Protein AF-A0A3R7PSU8-F1 (afdb_monomer_lite)

Structure (mmCIF, N/CA/C/O backbone):
data_AF-A0A3R7PSU8-F1
#
_entry.id   AF-A0A3R7PSU8-F1
#
loop_
_atom_site.group_PDB
_atom_site.id
_atom_site.type_symbol
_atom_site.label_atom_id
_atom_site.label_alt_id
_atom_site.label_comp_id
_atom_site.label_asym_id
_atom_site.label_entity_id
_atom_site.label_seq_id
_atom_site.pdbx_PDB_ins_code
_atom_site.Cartn_x
_atom_site.Cartn_y
_atom_site.Cartn_z
_atom_site.occupancy
_atom_site.B_iso_or_equiv
_atom_site.auth_seq_id
_atom_site.auth_comp_id
_atom_site.auth_asym_id
_atom_site.auth_atom_id
_atom_site.pdbx_PDB_model_num
ATOM 1 N N . MET A 1 1 ? 70.844 49.301 1.926 1.00 37.09 1 MET A N 1
ATOM 2 C CA . MET A 1 1 ? 71.079 49.216 3.387 1.00 37.09 1 MET A CA 1
ATOM 3 C C . MET A 1 1 ? 71.033 47.732 3.740 1.00 37.09 1 MET A C 1
ATOM 5 O O . MET A 1 1 ? 70.040 47.124 3.389 1.00 37.09 1 MET A O 1
ATOM 9 N N . LYS A 1 2 ? 72.160 47.061 4.054 1.00 29.06 2 LYS A N 1
ATOM 10 C CA . LYS A 1 2 ? 72.809 46.975 5.394 1.00 29.06 2 LYS A CA 1
ATOM 11 C C . LYS A 1 2 ? 71.826 46.337 6.407 1.00 29.06 2 LYS A C 1
ATOM 13 O O . LYS A 1 2 ? 70.744 46.886 6.517 1.00 29.06 2 LYS A O 1
ATOM 18 N N . TYR A 1 3 ? 72.060 45.255 7.158 1.00 26.30 3 TYR A N 1
ATOM 19 C CA . TYR A 1 3 ? 73.253 44.534 7.633 1.00 26.30 3 TYR A CA 1
ATOM 20 C C . TYR A 1 3 ? 72.872 43.085 8.057 1.00 26.30 3 TYR A C 1
ATOM 22 O O . TYR A 1 3 ? 71.702 42.726 8.107 1.00 26.30 3 TYR A O 1
ATOM 30 N N . SER A 1 4 ? 73.919 42.313 8.336 1.00 33.47 4 SER A N 1
ATOM 31 C CA . SER A 1 4 ? 74.145 40.912 8.735 1.00 33.47 4 SER A CA 1
ATOM 32 C C . SER A 1 4 ? 73.674 40.437 10.129 1.00 33.47 4 SER A C 1
ATOM 34 O O . SER A 1 4 ? 73.629 41.265 11.030 1.00 33.47 4 SER A O 1
ATOM 36 N N . GLU A 1 5 ? 73.52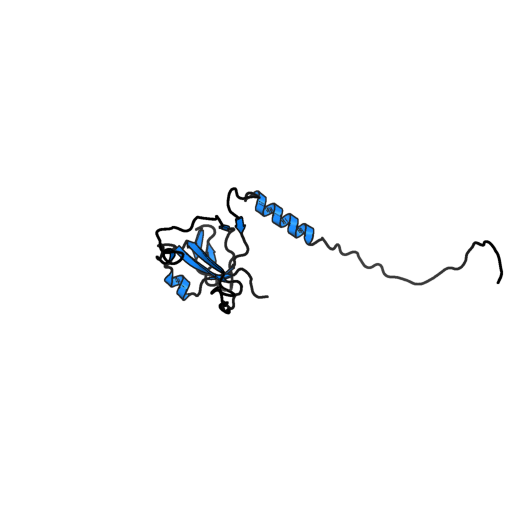4 39.096 10.267 1.00 34.75 5 GLU A N 1
ATOM 37 C CA . GLU A 1 5 ? 73.879 38.189 11.411 1.00 34.75 5 GLU A CA 1
ATOM 38 C C . GLU A 1 5 ? 73.275 38.479 12.824 1.00 34.75 5 GLU A C 1
ATOM 40 O O . GLU A 1 5 ? 72.933 39.607 13.124 1.00 34.75 5 GLU A O 1
ATOM 45 N N . ASN A 1 6 ? 73.098 37.582 13.813 1.00 28.58 6 ASN A N 1
ATOM 46 C CA . ASN A 1 6 ? 73.564 36.223 14.128 1.00 28.58 6 ASN A CA 1
ATOM 47 C C . ASN A 1 6 ? 72.765 35.644 15.342 1.00 28.58 6 ASN A C 1
ATOM 49 O O . ASN A 1 6 ? 72.267 36.418 16.152 1.00 28.58 6 ASN A O 1
ATOM 53 N N . LYS A 1 7 ? 72.784 34.304 15.478 1.00 32.88 7 LYS A N 1
ATOM 54 C CA . LYS A 1 7 ? 72.885 33.426 16.685 1.00 32.88 7 LYS A CA 1
ATOM 55 C C . LYS A 1 7 ? 71.946 33.474 17.923 1.00 32.88 7 LYS A C 1
ATOM 57 O O . LYS A 1 7 ? 71.811 34.486 18.590 1.00 32.88 7 LYS A O 1
ATOM 62 N N . GLU A 1 8 ? 71.509 32.247 18.273 1.00 30.83 8 GLU A N 1
ATOM 63 C CA . GLU A 1 8 ? 71.493 31.546 19.590 1.00 30.83 8 GLU A CA 1
ATOM 64 C C . GLU A 1 8 ? 70.878 32.210 20.841 1.00 30.83 8 GLU A C 1
ATOM 66 O O . GLU A 1 8 ? 71.343 33.250 21.281 1.00 30.83 8 GLU A O 1
ATOM 71 N N . ALA A 1 9 ? 69.967 31.498 21.530 1.00 33.16 9 ALA A N 1
ATOM 72 C CA . ALA A 1 9 ? 70.182 30.993 22.902 1.00 33.16 9 ALA A CA 1
ATOM 73 C C . ALA A 1 9 ? 68.927 30.319 23.494 1.00 33.16 9 ALA A C 1
ATOM 75 O O . ALA A 1 9 ? 67.790 30.699 23.235 1.00 33.16 9 ALA A O 1
ATOM 76 N N . GLN A 1 10 ? 69.195 29.289 24.291 1.00 30.17 10 GLN A N 1
ATOM 77 C CA . GLN A 1 10 ? 68.280 28.423 25.024 1.00 30.17 10 GLN A CA 1
ATOM 78 C C . GLN A 1 10 ? 67.809 29.024 26.367 1.00 30.17 10 GLN A C 1
ATOM 80 O O . GLN A 1 10 ? 68.475 29.885 26.931 1.00 30.17 10 GLN A O 1
ATOM 85 N N . GLN A 1 11 ? 66.761 28.378 26.905 1.00 31.97 11 GLN A N 1
ATOM 86 C CA . GLN A 1 11 ? 66.479 28.073 28.325 1.00 31.97 11 GLN A CA 1
ATOM 87 C C . GLN A 1 11 ? 65.651 29.034 29.216 1.00 31.97 11 GLN A C 1
ATOM 89 O O . GLN A 1 11 ? 66.138 30.042 29.701 1.00 31.97 11 GLN A O 1
ATOM 94 N N . ALA A 1 12 ? 64.440 28.537 29.529 1.00 29.47 12 ALA A N 1
ATOM 95 C CA . ALA A 1 12 ? 63.944 28.087 30.849 1.00 29.47 12 ALA A CA 1
ATOM 96 C C . ALA A 1 12 ? 63.419 29.074 31.921 1.00 29.47 12 ALA A C 1
ATOM 98 O O . ALA A 1 12 ? 64.067 30.053 32.272 1.00 29.47 12 ALA A O 1
ATOM 99 N N . GLY A 1 13 ? 62.300 28.647 32.537 1.00 27.91 13 GLY A N 1
ATOM 100 C CA . GLY A 1 13 ? 61.686 29.135 33.788 1.00 27.91 13 GLY A CA 1
ATOM 101 C C . GLY A 1 13 ? 60.440 29.981 33.501 1.00 27.91 13 GLY A C 1
ATOM 102 O O . GLY A 1 13 ? 60.541 30.933 32.744 1.00 27.91 13 GLY A O 1
ATOM 103 N N . ASP A 1 14 ? 59.230 29.693 33.980 1.00 30.38 14 ASP A N 1
ATOM 104 C CA . ASP A 1 14 ? 58.857 29.330 35.354 1.00 30.38 14 ASP A CA 1
ATOM 105 C C . ASP A 1 14 ? 57.460 28.651 35.414 1.00 30.38 14 ASP A C 1
ATOM 107 O O . ASP A 1 14 ? 56.710 28.677 34.437 1.00 30.38 14 ASP A O 1
ATOM 111 N N . ALA A 1 15 ? 57.138 28.014 36.542 1.00 30.59 15 ALA A N 1
ATOM 112 C CA . ALA A 1 15 ? 56.028 27.074 36.737 1.00 30.59 15 ALA A CA 1
ATOM 113 C C . ALA A 1 15 ? 54.734 27.670 37.351 1.00 30.59 15 ALA A C 1
ATOM 115 O O . ALA A 1 15 ? 54.790 28.670 38.059 1.00 30.59 15 ALA A O 1
ATOM 116 N N . GLN A 1 16 ? 53.631 26.914 37.154 1.00 31.30 16 GLN A N 1
ATOM 117 C CA . GLN A 1 16 ? 52.342 26.856 37.895 1.00 31.30 16 GLN A CA 1
ATOM 118 C C . GLN A 1 16 ? 51.395 28.074 37.774 1.00 31.30 16 GLN A C 1
ATOM 120 O O . GLN A 1 16 ? 51.838 29.209 37.717 1.00 31.30 16 GLN A O 1
ATOM 125 N N . GLU A 1 17 ? 50.063 27.954 37.698 1.00 30.17 17 GLU A N 1
ATOM 126 C CA . GLU A 1 17 ? 49.098 26.929 38.136 1.00 30.17 17 GLU A CA 1
ATOM 127 C C . GLU A 1 17 ? 47.721 27.228 37.486 1.00 30.17 17 GLU A C 1
ATOM 129 O O . GLU A 1 17 ? 47.460 28.388 37.161 1.00 30.17 17 GLU A O 1
ATOM 134 N N . GLY A 1 18 ? 46.825 26.239 37.340 1.00 27.92 18 GLY A N 1
ATOM 135 C CA . GLY A 1 18 ? 45.402 26.511 37.059 1.00 27.92 18 GLY A CA 1
ATOM 136 C C . GLY A 1 18 ? 44.642 25.432 36.279 1.00 27.92 18 GLY A C 1
ATOM 137 O O . GLY A 1 18 ? 44.531 25.527 35.066 1.00 27.92 18 GLY A O 1
ATOM 138 N N . GLU A 1 19 ? 44.173 24.422 37.015 1.00 37.03 19 GLU A N 1
ATOM 139 C CA . GLU A 1 19 ? 42.917 23.650 36.892 1.00 37.03 19 GLU A CA 1
ATOM 140 C C . GLU A 1 19 ? 42.156 23.650 35.544 1.00 37.03 19 GLU A C 1
ATOM 142 O O . GLU A 1 19 ? 41.687 24.680 35.066 1.00 37.03 19 GLU A O 1
ATOM 147 N N . GLY A 1 20 ? 41.948 22.450 34.987 1.00 31.36 20 GLY A N 1
ATOM 148 C CA . GLY A 1 20 ? 41.040 22.177 33.872 1.00 31.36 20 GLY A CA 1
ATOM 149 C C . GLY A 1 20 ? 40.466 20.767 34.009 1.00 31.36 20 GLY A C 1
ATOM 150 O O . GLY A 1 20 ? 41.209 19.810 34.211 1.00 31.36 20 GLY A O 1
ATOM 151 N N . GLU A 1 21 ? 39.145 20.701 33.987 1.00 35.81 21 GLU A N 1
ATOM 152 C CA . GLU A 1 21 ? 38.255 19.616 34.393 1.00 35.81 21 GLU A CA 1
ATOM 153 C C . GLU A 1 21 ? 38.412 18.330 33.553 1.00 35.81 21 GLU A C 1
ATOM 155 O O . GLU A 1 21 ? 38.555 18.377 32.332 1.00 35.81 21 GLU A O 1
ATOM 160 N N . GLU A 1 22 ? 38.369 17.163 34.211 1.00 38.59 22 GLU A N 1
ATOM 161 C CA . GLU A 1 22 ? 38.145 15.871 33.551 1.00 38.59 22 GLU A CA 1
ATOM 162 C C . GLU A 1 22 ? 36.669 15.793 33.131 1.00 38.59 22 GLU A C 1
ATOM 164 O O . GLU A 1 22 ? 35.806 15.427 33.930 1.00 38.59 22 GLU A O 1
ATOM 169 N N . GLU A 1 23 ? 36.363 16.143 31.881 1.00 38.41 23 GLU A N 1
ATOM 170 C CA . GLU A 1 23 ? 35.097 15.745 31.267 1.00 38.41 23 GLU A CA 1
ATOM 171 C C . GLU A 1 23 ? 35.204 14.305 30.761 1.00 38.41 23 GLU A C 1
ATOM 173 O O . GLU A 1 23 ? 36.103 13.936 30.000 1.00 38.41 23 GLU A O 1
ATOM 178 N N . GLY A 1 24 ? 34.274 13.484 31.248 1.00 35.16 24 GLY A N 1
ATOM 179 C CA . GLY A 1 24 ? 34.106 12.097 30.865 1.00 35.16 24 GLY A CA 1
ATOM 180 C C . GLY A 1 24 ? 33.885 11.964 29.365 1.00 35.16 24 GLY A C 1
ATOM 181 O O . GLY A 1 24 ? 33.008 12.592 28.779 1.00 35.16 24 GLY A O 1
ATOM 182 N N . GLN A 1 25 ? 34.684 11.097 28.759 1.00 34.25 25 GLN A N 1
ATOM 183 C CA . GLN A 1 25 ? 34.437 10.569 27.432 1.00 34.25 25 GLN A CA 1
ATOM 184 C C . GLN A 1 25 ? 33.222 9.635 27.525 1.00 34.25 25 GLN A C 1
ATOM 186 O O . GLN A 1 25 ? 33.355 8.451 27.823 1.00 34.25 25 GLN A O 1
ATOM 191 N N . GLU A 1 26 ? 32.021 10.185 27.350 1.00 41.06 26 GLU A N 1
ATOM 192 C CA . GLU A 1 26 ? 30.853 9.383 26.998 1.00 41.06 26 GLU A CA 1
ATOM 193 C C . GLU A 1 26 ? 31.057 8.903 25.558 1.00 41.06 26 GLU A C 1
ATOM 195 O O . GLU A 1 26 ? 31.164 9.699 24.624 1.00 41.06 26 GLU A O 1
ATOM 200 N N . ASP A 1 27 ? 31.206 7.589 25.403 1.00 42.59 27 ASP A N 1
ATOM 201 C CA . ASP A 1 27 ? 31.383 6.920 24.122 1.00 42.59 27 ASP A CA 1
ATOM 202 C C . ASP A 1 27 ? 30.208 7.250 23.188 1.00 42.59 27 ASP A C 1
ATOM 204 O O . ASP A 1 27 ? 29.129 6.660 23.278 1.00 42.59 27 ASP A O 1
ATOM 208 N N . ALA A 1 28 ? 30.434 8.174 22.254 1.00 47.56 28 ALA A N 1
ATOM 209 C CA . ALA A 1 28 ? 29.651 8.279 21.036 1.00 47.56 28 ALA A CA 1
ATOM 210 C C . ALA A 1 28 ? 29.912 7.008 20.220 1.00 47.56 28 ALA A C 1
ATOM 212 O O . ALA A 1 28 ? 30.827 6.957 19.395 1.00 47.56 28 ALA A O 1
ATOM 213 N N . LYS A 1 29 ? 29.145 5.950 20.499 1.00 42.78 29 LYS A N 1
ATOM 214 C CA . LYS A 1 29 ? 29.005 4.858 19.545 1.00 42.78 29 LYS A CA 1
ATOM 215 C C . LYS A 1 29 ? 28.432 5.460 18.270 1.00 42.78 29 LYS A C 1
ATOM 217 O O . LYS A 1 29 ? 27.414 6.143 18.269 1.00 42.78 29 LYS A O 1
ATOM 222 N N . ASP A 1 30 ? 29.243 5.315 17.244 1.00 46.12 30 ASP A N 1
ATOM 223 C CA . ASP A 1 30 ? 29.134 5.904 15.930 1.00 46.12 30 ASP A CA 1
ATOM 224 C C . ASP A 1 30 ? 27.865 5.380 15.251 1.00 46.12 30 ASP A C 1
ATOM 226 O O . ASP A 1 30 ? 27.793 4.200 14.918 1.00 46.12 30 ASP A O 1
ATOM 230 N N . ALA A 1 31 ? 26.861 6.241 15.066 1.00 52.34 31 ALA A N 1
ATOM 231 C CA . ALA A 1 31 ? 25.597 5.899 14.404 1.00 52.34 31 ALA A CA 1
ATOM 232 C C . ALA A 1 31 ? 25.809 5.261 13.015 1.00 52.34 31 ALA A C 1
ATOM 234 O O . ALA A 1 31 ? 24.985 4.476 12.565 1.00 52.34 31 ALA A O 1
ATOM 235 N N . SER A 1 32 ? 26.953 5.529 12.369 1.00 56.41 32 SER A N 1
ATOM 236 C CA . SER A 1 32 ? 27.303 4.900 11.093 1.00 56.41 32 SER A CA 1
ATOM 237 C C . SER A 1 32 ? 27.598 3.398 11.197 1.00 56.41 32 SER A C 1
ATOM 239 O O . SER A 1 32 ? 27.417 2.680 10.221 1.00 56.41 32 SER A O 1
ATOM 241 N N . GLN A 1 33 ? 28.007 2.904 12.369 1.00 51.00 33 GLN A N 1
ATOM 242 C CA . GLN A 1 33 ? 28.216 1.473 12.604 1.00 51.00 33 GLN A CA 1
ATOM 243 C C . GLN A 1 33 ? 26.891 0.752 12.873 1.00 51.00 33 GLN A C 1
ATOM 245 O O . GLN A 1 33 ? 26.731 -0.390 12.458 1.00 51.00 33 GLN A O 1
ATOM 250 N N . GLU A 1 34 ? 25.932 1.421 13.519 1.00 52.25 34 GLU A N 1
ATOM 251 C CA . GLU A 1 34 ? 24.591 0.872 13.763 1.00 52.25 34 GLU A CA 1
ATOM 252 C C . GLU A 1 34 ? 23.799 0.738 12.448 1.00 52.25 34 GLU A C 1
ATOM 254 O O . GLU A 1 34 ? 23.199 -0.309 12.205 1.00 52.25 34 GLU A O 1
ATOM 259 N N . ASP A 1 35 ? 23.892 1.735 11.558 1.00 53.16 35 ASP A N 1
ATOM 260 C CA . ASP A 1 35 ? 23.273 1.701 10.223 1.00 53.16 35 ASP A CA 1
ATOM 261 C C . ASP A 1 35 ? 23.855 0.577 9.331 1.00 53.16 35 ASP A C 1
ATOM 263 O O . ASP A 1 35 ? 23.118 -0.097 8.609 1.00 53.16 35 ASP A O 1
ATOM 267 N N . GLU A 1 36 ? 25.172 0.328 9.390 1.00 55.91 36 GLU A N 1
ATOM 268 C CA . GLU A 1 36 ? 25.817 -0.773 8.650 1.00 55.91 36 GLU A CA 1
ATOM 269 C C . GLU A 1 36 ? 25.465 -2.161 9.225 1.00 55.91 36 GLU A C 1
ATOM 271 O O . GLU A 1 36 ? 25.310 -3.125 8.469 1.00 55.91 36 GLU A O 1
ATOM 276 N N . GLU A 1 37 ? 25.306 -2.279 10.548 1.00 58.81 37 GLU A N 1
ATOM 277 C CA . GLU A 1 37 ? 24.919 -3.532 11.209 1.00 58.81 37 GLU A CA 1
ATOM 278 C C . GLU A 1 37 ? 23.454 -3.919 10.930 1.00 58.81 37 GLU A C 1
ATOM 280 O O . GLU A 1 37 ? 23.167 -5.105 10.730 1.00 58.81 37 GLU A O 1
ATOM 285 N N . GLU A 1 38 ? 22.526 -2.956 10.871 1.00 58.75 38 GLU A N 1
ATOM 286 C CA . GLU A 1 38 ? 21.119 -3.208 10.519 1.00 58.75 38 GLU A CA 1
ATOM 287 C C . GLU A 1 38 ? 20.957 -3.666 9.061 1.00 58.75 38 GLU A C 1
ATOM 289 O O . GLU A 1 38 ? 20.227 -4.632 8.784 1.00 58.75 38 GLU A O 1
ATOM 294 N N . ASP A 1 39 ? 21.695 -3.038 8.140 1.00 59.22 39 ASP A N 1
ATOM 295 C CA . ASP A 1 39 ? 21.728 -3.419 6.728 1.00 59.22 39 ASP A CA 1
ATOM 296 C C . ASP A 1 39 ? 22.297 -4.832 6.526 1.00 59.22 39 ASP A C 1
ATOM 298 O O . ASP A 1 39 ? 21.867 -5.544 5.625 1.00 59.22 39 ASP A O 1
ATOM 302 N N . ASP A 1 40 ? 23.212 -5.323 7.361 1.00 64.88 40 ASP A N 1
ATOM 303 C CA . ASP A 1 40 ? 23.725 -6.691 7.208 1.00 64.88 40 ASP A CA 1
ATOM 304 C C . ASP A 1 40 ? 22.711 -7.767 7.641 1.00 64.88 40 ASP A C 1
ATOM 306 O O . ASP A 1 40 ? 22.739 -8.888 7.122 1.00 64.88 40 ASP A O 1
ATOM 310 N N . VAL A 1 41 ? 21.767 -7.455 8.538 1.00 73.56 41 VAL A N 1
ATOM 311 C CA . VAL A 1 41 ? 20.751 -8.415 9.011 1.00 73.56 41 VAL A CA 1
ATOM 312 C C . VAL A 1 41 ? 19.709 -8.718 7.931 1.00 73.56 41 VAL A C 1
ATOM 314 O O . VAL A 1 41 ? 19.342 -9.883 7.741 1.00 73.56 41 VAL A O 1
ATOM 317 N N . ILE A 1 42 ? 19.249 -7.712 7.179 1.00 73.12 42 ILE A N 1
ATOM 318 C CA . ILE A 1 42 ? 18.238 -7.901 6.120 1.00 73.12 42 ILE A CA 1
ATOM 319 C C . ILE A 1 42 ? 18.755 -8.843 5.017 1.00 73.12 42 ILE A C 1
ATOM 321 O O . ILE A 1 42 ? 18.014 -9.702 4.521 1.00 73.12 42 ILE A O 1
ATOM 325 N N . TYR A 1 43 ? 20.055 -8.766 4.702 1.00 74.06 43 TYR A N 1
ATOM 326 C CA . TYR A 1 43 ? 20.693 -9.579 3.666 1.00 74.06 43 TYR A CA 1
ATOM 327 C C . TYR A 1 43 ? 21.046 -11.005 4.109 1.00 74.06 43 TYR A C 1
ATOM 329 O O . TYR A 1 43 ? 21.457 -11.824 3.285 1.00 74.06 43 TYR A O 1
ATOM 337 N N . GLN A 1 44 ? 20.836 -11.353 5.383 1.00 77.31 44 GLN A N 1
ATOM 338 C CA . GLN A 1 44 ? 20.887 -12.752 5.824 1.00 77.31 44 GLN A CA 1
ATOM 339 C C . GLN A 1 44 ? 19.689 -13.555 5.304 1.00 77.31 44 GLN A C 1
ATOM 341 O O . GLN A 1 44 ? 19.775 -14.775 5.159 1.00 77.31 44 GLN A O 1
ATOM 346 N N . VAL A 1 45 ? 18.567 -12.878 5.037 1.00 79.56 45 VAL A N 1
ATOM 347 C CA . VAL A 1 45 ? 17.296 -13.501 4.637 1.00 79.56 45 VAL A CA 1
ATOM 348 C C . VAL A 1 45 ? 16.971 -13.224 3.169 1.00 79.56 45 VAL A C 1
ATOM 350 O O . VAL A 1 45 ? 16.366 -14.068 2.506 1.00 79.56 45 VAL A O 1
ATOM 353 N N . ILE A 1 46 ? 17.379 -12.064 2.648 1.00 82.00 46 ILE A N 1
ATOM 354 C CA . ILE A 1 46 ? 17.100 -11.627 1.277 1.00 82.00 46 ILE A CA 1
ATOM 355 C C . ILE A 1 46 ? 18.417 -11.488 0.509 1.00 82.00 46 ILE A C 1
ATOM 357 O O . ILE A 1 46 ? 19.371 -10.926 1.039 1.00 82.00 46 ILE A O 1
ATOM 361 N N . PRO A 1 47 ? 18.511 -11.965 -0.745 1.00 82.06 47 PRO A N 1
ATOM 362 C CA . PRO A 1 47 ? 19.719 -11.783 -1.539 1.00 82.06 47 PRO A CA 1
ATOM 363 C C . PRO A 1 47 ? 20.109 -10.305 -1.650 1.00 82.06 47 P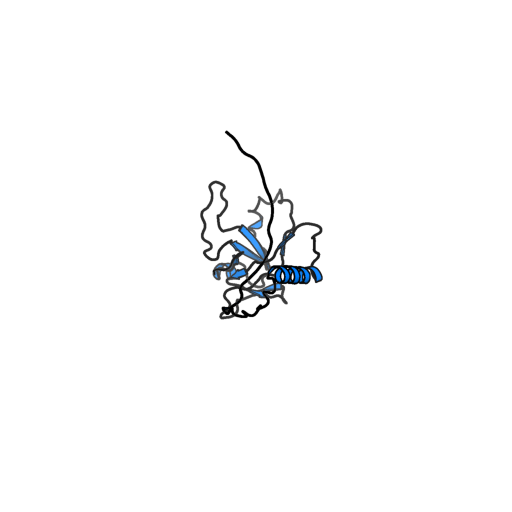RO A C 1
ATOM 365 O O . PRO A 1 47 ? 19.268 -9.461 -1.955 1.00 82.06 47 PRO A O 1
ATOM 368 N N . ARG A 1 48 ? 21.404 -10.004 -1.477 1.00 77.31 48 ARG A N 1
ATOM 369 C CA . ARG A 1 48 ? 21.950 -8.636 -1.594 1.00 77.31 48 ARG A CA 1
ATOM 370 C C . ARG A 1 48 ? 21.674 -7.986 -2.948 1.00 77.31 48 ARG A C 1
ATOM 372 O O . ARG A 1 48 ? 21.605 -6.767 -3.052 1.00 77.31 48 ARG A O 1
ATOM 379 N N . GLN A 1 49 ? 21.511 -8.803 -3.982 1.00 80.19 49 GLN A N 1
ATOM 380 C CA . GLN A 1 49 ? 21.147 -8.364 -5.316 1.00 80.19 49 GLN A CA 1
ATOM 381 C C . GLN A 1 49 ? 20.025 -9.258 -5.845 1.00 80.19 49 GLN A C 1
ATOM 383 O O . GLN A 1 49 ? 20.108 -10.482 -5.740 1.00 80.19 49 GLN A O 1
ATOM 388 N N . ALA A 1 50 ? 18.978 -8.647 -6.399 1.00 84.75 50 ALA A N 1
ATOM 389 C CA . ALA A 1 50 ? 17.976 -9.369 -7.172 1.00 84.75 50 ALA A CA 1
ATOM 390 C C . ALA A 1 50 ? 18.547 -9.711 -8.557 1.00 84.75 50 ALA A C 1
ATOM 392 O O . ALA A 1 50 ? 19.274 -8.903 -9.140 1.00 84.75 50 ALA A O 1
ATOM 393 N N . ASP A 1 51 ? 18.205 -10.885 -9.091 1.00 84.50 51 ASP A N 1
ATOM 394 C CA . ASP A 1 51 ?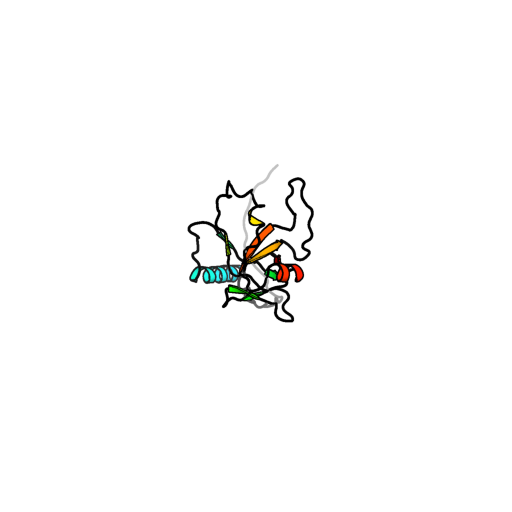 18.586 -11.261 -10.459 1.00 84.50 51 ASP A CA 1
ATOM 395 C C . ASP A 1 51 ? 18.002 -10.267 -11.479 1.00 84.50 51 ASP A C 1
ATOM 397 O O . ASP A 1 51 ? 18.679 -9.855 -12.421 1.00 84.50 51 ASP A O 1
ATOM 401 N N . GLU A 1 52 ? 16.765 -9.825 -11.234 1.00 87.75 52 GLU A N 1
ATOM 402 C CA . GLU A 1 52 ? 16.071 -8.771 -11.968 1.00 87.75 52 GLU A CA 1
ATOM 403 C C . GLU A 1 52 ? 15.257 -7.908 -10.993 1.00 87.75 52 GLU A C 1
ATOM 405 O O . GLU A 1 52 ? 14.567 -8.426 -10.113 1.00 87.75 52 GLU A O 1
ATOM 410 N N . GLY A 1 53 ? 15.302 -6.585 -11.167 1.00 89.94 53 GLY A N 1
ATOM 411 C CA . GL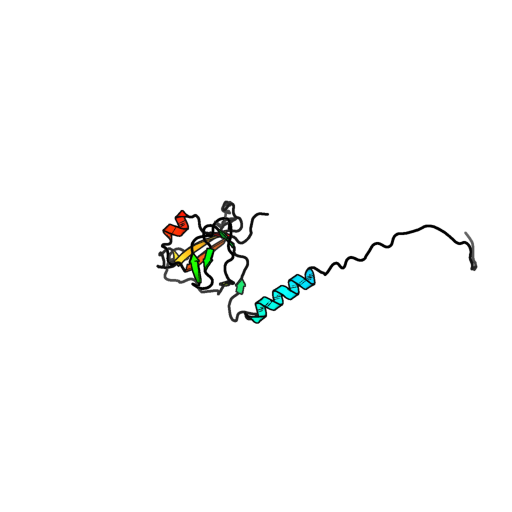Y A 1 53 ? 14.541 -5.643 -10.346 1.00 89.94 53 GLY A CA 1
ATOM 412 C C . GLY A 1 53 ? 15.264 -5.147 -9.094 1.00 89.94 53 GLY A C 1
ATOM 413 O O . GLY A 1 53 ? 16.490 -5.182 -9.009 1.00 89.94 53 GLY A O 1
ATOM 414 N N . MET A 1 54 ? 14.496 -4.611 -8.146 1.00 92.12 54 MET A N 1
ATOM 415 C CA . MET A 1 54 ? 15.020 -3.984 -6.931 1.00 92.12 54 MET A CA 1
ATOM 416 C C . MET A 1 54 ? 14.126 -4.276 -5.727 1.00 92.12 54 MET A C 1
ATOM 418 O O . MET A 1 54 ? 12.910 -4.093 -5.793 1.00 92.12 54 MET A O 1
ATOM 422 N N . TYR A 1 55 ? 14.735 -4.693 -4.617 1.00 91.94 55 TYR A N 1
ATOM 423 C CA . TYR A 1 55 ? 14.054 -4.754 -3.328 1.00 91.94 55 TYR A CA 1
ATOM 424 C C . TYR A 1 55 ? 13.889 -3.343 -2.768 1.00 91.94 55 TYR A C 1
ATOM 426 O O . TYR A 1 55 ? 14.821 -2.544 -2.767 1.00 91.94 55 TYR A O 1
ATOM 434 N N . THR A 1 56 ? 12.690 -3.015 -2.307 1.00 91.44 56 THR A N 1
ATOM 435 C CA . THR A 1 56 ? 12.359 -1.710 -1.734 1.00 91.44 56 THR A CA 1
ATOM 436 C C . THR A 1 56 ? 11.572 -1.907 -0.450 1.00 91.44 56 THR A C 1
ATOM 438 O O . THR A 1 56 ? 10.761 -2.826 -0.329 1.00 91.44 56 THR A O 1
ATOM 441 N N . TRP A 1 57 ? 11.822 -1.034 0.516 1.00 92.25 57 TRP A N 1
ATOM 442 C CA . TRP A 1 57 ? 11.190 -1.022 1.828 1.00 92.25 57 TRP A CA 1
ATOM 443 C C . TRP A 1 57 ? 10.916 0.426 2.249 1.00 92.25 57 TRP A C 1
ATOM 445 O O . TRP A 1 57 ? 11.231 1.353 1.503 1.00 92.25 57 TRP A O 1
ATOM 455 N N . GLY A 1 58 ? 10.282 0.621 3.406 1.00 93.12 58 GLY A N 1
ATOM 456 C CA . GLY A 1 58 ? 9.910 1.960 3.881 1.00 93.12 58 GLY A CA 1
ATOM 457 C C . GLY A 1 58 ? 8.554 2.459 3.371 1.00 93.12 58 GLY A C 1
ATOM 458 O O . GLY A 1 58 ? 8.322 3.661 3.317 1.00 93.12 58 GLY A O 1
ATOM 459 N N . PHE A 1 59 ? 7.645 1.550 3.004 1.00 96.69 59 PHE A N 1
ATOM 460 C CA . PHE A 1 59 ? 6.250 1.909 2.746 1.00 96.69 59 PHE A CA 1
ATOM 461 C C . PHE A 1 59 ? 5.405 1.731 4.009 1.00 96.69 59 PHE A C 1
ATOM 463 O O . PHE A 1 59 ? 5.389 0.656 4.617 1.00 96.69 59 PHE A O 1
ATOM 470 N N . PHE A 1 60 ? 4.654 2.768 4.359 1.00 96.88 60 PHE A N 1
ATOM 471 C CA . PHE A 1 60 ? 3.783 2.807 5.524 1.00 96.88 60 PHE A CA 1
ATOM 472 C C . PHE A 1 60 ? 2.318 2.806 5.090 1.00 96.88 60 PHE A C 1
ATOM 474 O O . PHE A 1 60 ? 1.902 3.684 4.345 1.00 96.88 60 PHE A O 1
ATOM 481 N N . LEU A 1 61 ? 1.528 1.833 5.533 1.00 97.06 61 LEU A N 1
ATOM 482 C CA . LEU A 1 61 ? 0.087 1.794 5.308 1.00 97.06 61 LEU A CA 1
ATOM 483 C C . LEU A 1 61 ? -0.649 2.656 6.321 1.00 97.06 61 LEU A C 1
ATOM 485 O O . LEU A 1 61 ? -0.439 2.522 7.522 1.00 97.06 61 LEU A O 1
ATOM 489 N N . GLU A 1 62 ? -1.586 3.448 5.824 1.00 96.12 62 GLU A N 1
ATOM 490 C CA . GLU A 1 62 ? -2.579 4.177 6.601 1.00 96.12 62 GLU A CA 1
ATOM 491 C C . GLU A 1 62 ? -3.977 3.670 6.219 1.00 96.12 62 GLU A C 1
ATOM 493 O O . GLU A 1 62 ? -4.228 3.325 5.063 1.00 96.12 62 GLU A O 1
ATOM 498 N N . GLY A 1 63 ? -4.905 3.598 7.178 1.00 95.44 63 GLY A N 1
ATOM 499 C CA . GLY A 1 63 ? -6.283 3.131 6.947 1.00 95.44 63 GLY A CA 1
ATOM 500 C C . GLY A 1 63 ? -6.434 1.610 6.770 1.00 95.44 63 GLY A C 1
ATOM 501 O O . GLY A 1 63 ? -7.557 1.112 6.666 1.00 95.44 63 GLY A O 1
ATOM 502 N N . ALA A 1 64 ? -5.324 0.872 6.785 1.00 97.06 64 ALA A N 1
ATOM 503 C CA . ALA A 1 64 ? -5.237 -0.584 6.780 1.00 97.06 64 ALA A CA 1
ATOM 504 C C . ALA A 1 64 ? -3.893 -1.022 7.382 1.00 97.06 64 ALA A C 1
ATOM 506 O O . ALA A 1 64 ? -2.969 -0.221 7.483 1.00 97.06 64 ALA A O 1
ATOM 507 N N . ARG A 1 65 ? -3.765 -2.303 7.732 1.00 97.19 65 ARG A N 1
ATOM 508 C CA . ARG A 1 65 ? -2.486 -2.906 8.133 1.00 97.19 65 ARG A CA 1
ATOM 509 C C . ARG A 1 65 ? -2.194 -4.163 7.321 1.00 97.19 65 ARG A C 1
ATOM 511 O O . ARG A 1 65 ? -3.107 -4.753 6.737 1.00 97.19 65 ARG A O 1
ATOM 518 N N . TRP A 1 66 ? -0.938 -4.591 7.312 1.00 97.69 66 TRP A N 1
ATOM 519 C CA . TRP A 1 66 ? -0.512 -5.799 6.622 1.00 97.69 66 TRP A CA 1
ATOM 520 C C . TRP A 1 66 ? -0.477 -6.991 7.579 1.00 97.69 66 TRP A C 1
ATOM 522 O O . TRP A 1 66 ? 0.280 -7.027 8.551 1.00 97.69 66 TRP A O 1
ATOM 532 N N . ASP A 1 67 ? -1.280 -8.013 7.296 1.00 97.19 67 ASP A N 1
ATOM 533 C CA . ASP A 1 67 ? -1.171 -9.283 8.000 1.00 97.19 67 ASP A CA 1
ATOM 534 C C . ASP A 1 67 ? 0.003 -10.089 7.430 1.00 97.19 67 ASP A C 1
ATOM 536 O O . ASP A 1 67 ? -0.010 -10.506 6.273 1.00 97.19 67 ASP A O 1
ATOM 540 N N . ARG A 1 68 ? 1.040 -10.310 8.241 1.00 94.44 68 ARG A N 1
ATOM 541 C CA . ARG A 1 68 ? 2.269 -11.010 7.828 1.00 94.44 68 ARG A CA 1
ATOM 542 C C . ARG A 1 68 ? 2.076 -12.521 7.708 1.00 94.44 68 ARG A C 1
ATOM 544 O O . ARG A 1 68 ? 2.786 -13.157 6.931 1.00 94.44 68 ARG A O 1
ATOM 551 N N . GLU A 1 69 ? 1.124 -13.085 8.448 1.00 95.44 69 GLU A N 1
ATOM 552 C CA . GLU A 1 69 ? 0.802 -14.511 8.392 1.00 95.44 69 GLU A CA 1
ATOM 553 C C . GLU A 1 69 ? -0.077 -14.803 7.175 1.00 95.44 69 GLU A C 1
ATOM 555 O O . GLU A 1 69 ? 0.230 -15.693 6.382 1.00 95.44 69 GLU A O 1
ATOM 560 N N . GLN A 1 70 ? -1.137 -14.012 6.993 1.00 95.50 70 GLN A N 1
ATOM 561 C CA . GLN A 1 70 ? -2.097 -14.187 5.899 1.00 95.50 70 GLN A CA 1
ATOM 562 C C . GLN A 1 70 ? -1.639 -13.545 4.583 1.00 95.50 70 GLN A C 1
ATOM 564 O O . GLN A 1 70 ? -2.169 -13.879 3.525 1.00 95.50 70 GLN A O 1
ATOM 569 N N . ARG A 1 71 ? -0.637 -12.657 4.639 1.00 96.25 71 ARG A N 1
ATOM 570 C CA . ARG A 1 71 ? -0.074 -11.910 3.502 1.00 96.25 71 ARG A CA 1
ATOM 571 C C . ARG A 1 71 ? -1.137 -11.116 2.744 1.00 96.25 71 ARG A C 1
ATOM 573 O O . ARG A 1 71 ? -1.199 -11.164 1.516 1.00 96.25 71 ARG A O 1
ATOM 580 N N . CYS A 1 72 ? -1.989 -10.413 3.484 1.00 97.19 72 CYS A N 1
ATOM 581 C CA . CYS A 1 72 ? -3.049 -9.585 2.920 1.00 97.19 72 CYS A CA 1
ATOM 582 C C . CYS A 1 72 ? -3.399 -8.394 3.818 1.00 97.19 72 CYS A C 1
ATOM 584 O O . CYS A 1 72 ? -3.033 -8.341 4.994 1.00 97.19 72 CYS A O 1
ATOM 586 N N . LEU A 1 73 ? -4.159 -7.451 3.265 1.00 98.00 73 LEU A N 1
ATOM 587 C CA . LEU A 1 73 ? -4.700 -6.318 4.006 1.00 98.00 73 LEU A CA 1
ATOM 588 C C . LEU A 1 73 ? -5.773 -6.751 4.998 1.00 98.00 73 LEU A C 1
ATOM 590 O O . LEU A 1 73 ? -6.692 -7.503 4.659 1.00 98.00 73 LEU A O 1
ATOM 594 N N . VAL A 1 74 ? -5.673 -6.204 6.204 1.00 97.75 74 VAL A N 1
ATOM 595 C CA . VAL A 1 74 ? -6.648 -6.357 7.284 1.00 97.75 74 VAL A CA 1
ATOM 596 C C . VAL A 1 74 ? -6.873 -5.012 7.979 1.00 97.75 74 VAL A C 1
ATOM 598 O O . VAL A 1 74 ? -6.137 -4.045 7.763 1.00 97.75 74 VAL A O 1
ATOM 601 N N . ASP A 1 75 ? -7.918 -4.928 8.802 1.00 97.19 75 ASP A N 1
ATOM 602 C CA . ASP A 1 75 ? -8.241 -3.695 9.518 1.00 97.19 75 ASP A CA 1
ATOM 603 C C . ASP A 1 75 ? -7.117 -3.269 10.473 1.00 97.19 75 ASP A C 1
ATOM 605 O O . ASP A 1 75 ? -6.484 -4.088 11.153 1.00 97.19 75 ASP A O 1
ATOM 609 N N . MET A 1 76 ? -6.923 -1.952 10.541 1.00 95.31 76 MET A N 1
ATOM 610 C CA . MET A 1 76 ? -6.016 -1.295 11.475 1.00 95.31 76 MET A CA 1
ATOM 611 C C . MET A 1 76 ? -6.385 -1.616 12.932 1.00 95.31 76 MET A C 1
ATOM 613 O O . MET A 1 76 ? -7.565 -1.718 13.280 1.00 95.31 76 MET A O 1
ATOM 617 N N . VAL A 1 77 ? -5.385 -1.722 13.810 1.00 93.69 77 VAL A N 1
ATOM 618 C CA . VAL A 1 77 ? -5.616 -1.859 15.255 1.00 93.69 77 VAL A CA 1
ATOM 619 C C . VAL A 1 77 ? -5.823 -0.480 15.883 1.00 93.69 77 VAL A C 1
ATOM 621 O O . VAL A 1 77 ? -5.234 0.516 15.464 1.00 93.69 77 VAL A O 1
ATOM 624 N N . ALA A 1 78 ? -6.671 -0.408 16.909 1.00 92.19 78 ALA A N 1
ATOM 625 C CA . ALA A 1 78 ? -6.918 0.833 17.633 1.00 92.19 78 ALA A CA 1
ATOM 626 C C . ALA A 1 78 ? -5.611 1.452 18.157 1.00 92.19 78 ALA A C 1
ATOM 628 O O . ALA A 1 78 ? -4.785 0.759 18.748 1.00 92.19 78 ALA A O 1
ATOM 629 N N . LYS A 1 79 ? -5.489 2.779 18.009 1.00 91.56 79 LYS A N 1
ATOM 630 C CA . LYS A 1 79 ? -4.319 3.586 18.408 1.00 91.56 79 LYS A CA 1
ATOM 631 C C . LYS A 1 79 ? -3.040 3.332 17.601 1.00 91.56 79 LYS A C 1
ATOM 633 O O . LYS A 1 79 ? -1.987 3.814 18.001 1.00 91.56 79 LYS A O 1
ATOM 638 N N . GLN A 1 80 ? -3.127 2.631 16.475 1.00 92.50 80 GLN A N 1
ATOM 639 C CA . GLN A 1 80 ? -2.040 2.530 15.511 1.00 92.50 80 GLN A CA 1
ATOM 640 C C . GLN A 1 80 ? -2.419 3.347 14.271 1.00 92.50 80 GLN A C 1
ATOM 642 O O . GLN A 1 80 ? -3.452 3.085 13.659 1.00 92.50 80 GLN A O 1
ATOM 647 N N . LEU A 1 81 ? -1.621 4.369 13.948 1.00 92.25 81 LEU A N 1
ATOM 648 C CA . LEU A 1 81 ? -1.885 5.259 12.808 1.00 92.25 81 LEU A CA 1
ATOM 649 C C . LEU A 1 81 ? -1.362 4.674 11.498 1.00 92.25 81 LEU A C 1
ATOM 651 O O . LEU A 1 81 ? -2.012 4.803 10.465 1.00 92.25 81 LEU A O 1
ATOM 655 N N . HIS A 1 82 ? -0.214 4.003 11.571 1.00 95.06 82 HIS A N 1
ATOM 656 C CA . HIS A 1 82 ? 0.457 3.417 10.426 1.00 95.06 82 HIS A CA 1
ATOM 657 C C . HIS A 1 82 ? 0.936 1.992 10.720 1.00 95.06 82 HIS A C 1
ATOM 659 O O . HIS A 1 82 ? 1.295 1.652 11.851 1.00 95.06 82 HIS A O 1
ATOM 665 N N . ASP A 1 83 ? 0.970 1.152 9.695 1.00 96.38 83 ASP A N 1
ATOM 666 C CA . ASP A 1 83 ? 1.681 -0.130 9.699 1.00 96.38 83 ASP A CA 1
ATOM 667 C C . ASP A 1 83 ? 2.747 -0.133 8.604 1.00 96.38 83 ASP A C 1
ATOM 669 O O . ASP A 1 83 ? 2.704 0.699 7.709 1.00 96.38 83 ASP A O 1
ATOM 673 N N . GLN A 1 84 ? 3.707 -1.051 8.646 1.00 95.56 84 GLN A N 1
ATOM 674 C CA . GLN A 1 84 ? 4.717 -1.170 7.589 1.00 95.56 84 GLN A CA 1
ATOM 675 C C . GLN A 1 84 ? 4.399 -2.327 6.646 1.00 95.56 84 GLN A C 1
ATOM 677 O O . GLN A 1 84 ? 4.131 -3.450 7.084 1.00 95.56 84 GLN A O 1
ATOM 682 N N . LEU A 1 85 ? 4.482 -2.061 5.341 1.00 96.75 85 LEU A N 1
ATOM 683 C CA . LEU A 1 85 ? 4.4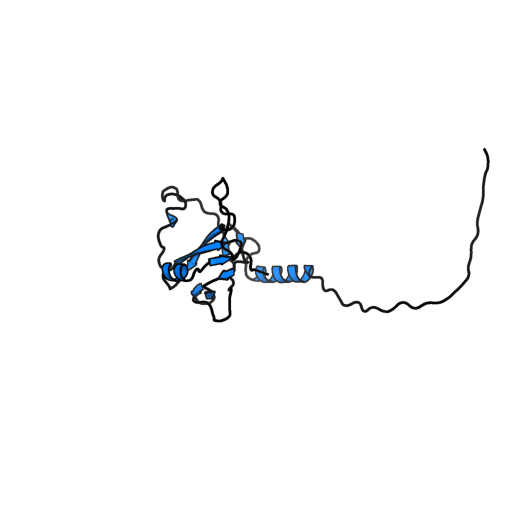66 -3.112 4.327 1.00 96.75 85 LEU A CA 1
ATOM 684 C C . LEU A 1 85 ? 5.746 -3.957 4.402 1.00 96.75 85 LEU A C 1
ATOM 686 O O . LEU A 1 85 ? 6.790 -3.477 4.852 1.00 96.75 85 LEU A O 1
ATOM 690 N N . PRO A 1 86 ? 5.686 -5.222 3.950 1.00 94.62 86 PRO A N 1
ATOM 691 C CA . PRO A 1 86 ? 6.879 -6.036 3.796 1.00 94.62 86 PRO A CA 1
ATOM 692 C C . PRO A 1 86 ? 7.775 -5.464 2.693 1.00 94.62 86 PRO A C 1
ATOM 694 O O . PRO A 1 86 ? 7.371 -4.599 1.918 1.00 94.62 86 PRO A O 1
ATOM 697 N N . ILE A 1 87 ? 8.985 -6.004 2.591 1.00 93.31 87 ILE A N 1
ATOM 698 C CA . ILE A 1 87 ? 9.903 -5.695 1.495 1.00 93.31 87 ILE A CA 1
ATOM 699 C C . ILE A 1 87 ? 9.268 -6.136 0.173 1.00 93.31 87 ILE A C 1
ATOM 701 O O . ILE A 1 87 ? 8.803 -7.271 0.042 1.00 93.31 87 ILE A O 1
ATOM 705 N N . ILE A 1 88 ? 9.247 -5.228 -0.799 1.00 93.19 88 ILE A N 1
ATOM 706 C CA . ILE A 1 88 ? 8.627 -5.418 -2.110 1.00 93.19 88 ILE A CA 1
ATOM 707 C C . ILE A 1 88 ? 9.732 -5.527 -3.157 1.00 93.19 88 ILE A C 1
ATOM 709 O O . ILE A 1 88 ? 10.619 -4.680 -3.213 1.00 93.19 88 ILE A O 1
ATOM 713 N N . LEU A 1 89 ? 9.670 -6.553 -4.006 1.00 92.75 89 LEU A N 1
ATOM 714 C CA . LEU A 1 89 ? 10.500 -6.643 -5.205 1.00 92.75 89 LEU A CA 1
ATOM 715 C C . LEU A 1 89 ? 9.791 -5.930 -6.360 1.00 92.75 89 LEU A C 1
ATOM 717 O O . LEU A 1 89 ? 8.758 -6.397 -6.838 1.00 92.75 89 LEU A O 1
ATOM 721 N N . PHE A 1 90 ? 10.356 -4.824 -6.830 1.00 91.50 90 PHE A N 1
ATOM 722 C CA . PHE A 1 90 ? 9.925 -4.181 -8.067 1.00 91.50 90 PHE A CA 1
ATOM 723 C C . PHE A 1 90 ? 10.663 -4.799 -9.246 1.00 91.50 90 PHE A C 1
ATOM 725 O O . PHE A 1 90 ? 11.851 -4.543 -9.443 1.00 91.50 90 PHE A O 1
ATOM 732 N N . GLN A 1 91 ? 9.950 -5.593 -10.041 1.00 89.69 91 GLN A N 1
ATOM 733 C CA . GLN A 1 91 ? 10.473 -6.183 -11.267 1.00 89.69 91 GLN A CA 1
ATOM 734 C C . GLN A 1 91 ? 9.980 -5.384 -12.487 1.00 89.69 91 GLN A C 1
ATOM 736 O O . GLN A 1 91 ? 8.769 -5.237 -12.666 1.00 89.69 91 GLN A O 1
ATOM 741 N N . PRO A 1 92 ? 10.883 -4.856 -13.334 1.00 88.88 92 PRO A N 1
ATOM 742 C CA . PRO A 1 92 ? 10.499 -4.236 -14.594 1.00 88.88 92 PRO A CA 1
ATOM 743 C C . PRO A 1 92 ? 9.782 -5.244 -15.495 1.00 88.88 92 PRO A C 1
ATOM 745 O O . PRO A 1 92 ? 10.268 -6.355 -15.697 1.00 88.88 92 PRO A O 1
ATOM 748 N N . ALA A 1 93 ? 8.655 -4.842 -16.074 1.00 82.81 93 ALA A N 1
ATOM 749 C CA . ALA A 1 93 ? 7.908 -5.649 -17.030 1.00 82.81 93 ALA A CA 1
ATOM 750 C C . ALA A 1 93 ? 7.580 -4.814 -18.279 1.00 82.81 93 ALA A C 1
ATOM 752 O O . ALA A 1 93 ? 7.363 -3.603 -18.161 1.00 82.81 93 ALA A O 1
ATOM 753 N N . PRO A 1 94 ? 7.552 -5.423 -19.480 1.00 80.31 94 PRO A N 1
ATOM 754 C CA . PRO A 1 94 ? 7.072 -4.742 -20.674 1.00 80.31 94 PRO A CA 1
ATOM 755 C C . PRO A 1 94 ? 5.604 -4.347 -20.494 1.00 80.31 94 PRO A C 1
ATOM 757 O O . PRO A 1 94 ? 4.803 -5.108 -19.951 1.00 80.31 94 PRO A O 1
ATOM 760 N N . MET A 1 95 ? 5.250 -3.150 -20.957 1.00 69.56 95 MET A N 1
ATOM 761 C CA . MET A 1 95 ? 3.858 -2.707 -20.961 1.00 69.56 95 MET A CA 1
ATOM 762 C C . MET A 1 95 ? 3.074 -3.543 -21.989 1.00 69.56 95 MET A C 1
ATOM 764 O O . MET A 1 95 ? 3.541 -3.649 -23.125 1.00 69.56 95 MET A O 1
ATOM 768 N N . PRO A 1 96 ? 1.922 -4.140 -21.632 1.00 63.53 96 PRO A N 1
ATOM 769 C CA . PRO A 1 96 ? 1.118 -4.910 -22.577 1.00 63.53 96 PRO A CA 1
ATOM 770 C C . PRO A 1 96 ? 0.693 -4.043 -23.771 1.00 63.53 96 PRO A C 1
ATOM 772 O O . PRO A 1 96 ? 0.156 -2.953 -23.591 1.00 63.53 96 PRO A O 1
ATOM 775 N N . GLU A 1 97 ? 0.940 -4.516 -24.994 1.00 60.47 97 GLU A N 1
ATOM 776 C CA . GLU A 1 97 ? 0.647 -3.763 -26.225 1.00 60.47 97 GLU A CA 1
ATOM 777 C C . GLU A 1 97 ? -0.856 -3.748 -26.583 1.00 60.47 97 GLU A C 1
ATOM 779 O O . GLU A 1 97 ? -1.311 -2.831 -27.266 1.00 60.47 97 GLU A O 1
ATOM 784 N N . GLU A 1 98 ? -1.635 -4.735 -26.120 1.00 54.34 98 GLU A N 1
ATOM 785 C CA . GLU A 1 98 ? -3.035 -4.961 -26.541 1.00 54.34 98 GLU A CA 1
ATOM 786 C C . GLU A 1 98 ? -4.091 -4.577 -25.491 1.00 54.34 98 GLU A C 1
ATOM 788 O O . GLU A 1 98 ? -5.284 -4.505 -25.780 1.00 54.34 98 GLU A O 1
ATOM 793 N N . GLU A 1 99 ? -3.649 -4.251 -24.285 1.00 47.47 99 GLU A N 1
ATOM 794 C CA . GLU A 1 99 ? -4.481 -3.838 -23.165 1.00 47.47 99 GLU A CA 1
ATOM 795 C C . GLU A 1 99 ? -4.148 -2.367 -22.901 1.00 47.47 99 GLU A C 1
ATOM 797 O O . GLU A 1 99 ? -3.123 -2.054 -22.309 1.00 47.47 99 GLU A O 1
ATOM 802 N N . GLY A 1 100 ? -4.969 -1.462 -23.448 1.00 43.84 100 GLY A N 1
ATOM 803 C CA . GLY A 1 100 ? -4.736 -0.018 -23.572 1.00 43.84 100 GLY A CA 1
ATOM 804 C C . GLY A 1 100 ? -3.990 0.663 -22.418 1.00 43.84 100 GLY A C 1
ATOM 805 O O . GLY A 1 100 ? -4.607 1.257 -21.542 1.00 43.84 100 GLY A O 1
ATOM 806 N N . GLY A 1 101 ? -2.656 0.655 -22.464 1.00 50.19 101 GLY A N 1
ATOM 807 C CA . GLY A 1 101 ? -1.792 1.372 -21.526 1.00 50.19 101 GLY A CA 1
ATOM 808 C C . GLY A 1 101 ? -2.113 1.109 -20.040 1.00 50.19 101 GLY A C 1
ATOM 809 O O . GLY A 1 101 ? -2.750 0.115 -19.696 1.00 50.19 101 GLY A O 1
ATOM 810 N N . PRO A 1 102 ? -1.730 2.011 -19.117 1.00 50.97 102 PRO A N 1
ATOM 811 C CA . PRO A 1 102 ? -2.066 1.878 -17.693 1.00 50.97 102 PRO A CA 1
ATOM 812 C C . PRO A 1 102 ? -3.582 1.837 -17.398 1.00 50.97 102 PRO A C 1
ATOM 814 O O . PRO A 1 102 ? -3.959 1.567 -16.260 1.00 50.97 102 PRO A O 1
ATOM 817 N N . ALA A 1 103 ? -4.440 2.076 -18.399 1.00 44.91 103 ALA A N 1
ATOM 818 C CA . ALA A 1 103 ? -5.894 2.053 -18.278 1.00 44.91 103 ALA A CA 1
ATOM 819 C C . ALA A 1 103 ? -6.501 0.641 -18.394 1.00 44.91 103 ALA A C 1
ATOM 821 O O . ALA A 1 103 ? -7.556 0.394 -17.828 1.00 44.91 103 ALA A O 1
ATOM 822 N N . ALA A 1 104 ? -5.850 -0.331 -19.043 1.00 46.91 104 ALA A N 1
ATOM 823 C CA . ALA A 1 104 ? -6.344 -1.718 -19.012 1.00 46.91 104 ALA A CA 1
ATOM 824 C C . ALA A 1 104 ? -6.119 -2.410 -17.662 1.00 46.91 104 ALA A C 1
ATOM 826 O O . ALA A 1 104 ? -6.815 -3.359 -17.315 1.00 46.91 104 ALA A O 1
ATOM 827 N N . ALA A 1 105 ? -5.227 -1.856 -16.841 1.00 53.97 105 ALA A N 1
ATOM 828 C CA . ALA A 1 105 ? -5.138 -2.236 -15.446 1.00 53.97 105 ALA A CA 1
ATOM 829 C C . ALA A 1 105 ? -6.401 -1.830 -14.654 1.00 53.97 105 ALA A C 1
ATOM 831 O O . ALA A 1 105 ? -6.539 -2.279 -13.530 1.00 53.97 105 ALA A O 1
ATOM 832 N N . GLU A 1 106 ? -7.312 -0.988 -15.159 1.00 56.88 106 GLU A N 1
ATOM 833 C CA . GLU A 1 106 ? -8.478 -0.498 -14.397 1.00 56.88 106 GLU A CA 1
ATOM 834 C C . GLU A 1 106 ? -9.520 -1.574 -14.046 1.00 56.88 106 GLU A C 1
ATOM 836 O O . GLU A 1 106 ? -10.409 -1.304 -13.234 1.00 56.88 106 GLU A O 1
ATOM 841 N N . GLU A 1 107 ? -9.427 -2.790 -14.595 1.00 65.62 107 GLU A N 1
ATOM 842 C CA . GLU A 1 107 ? -10.301 -3.882 -14.165 1.00 65.62 107 GLU A CA 1
ATOM 843 C C . GLU A 1 107 ? -10.039 -4.255 -12.697 1.00 65.62 107 GLU A C 1
ATOM 845 O O . GLU A 1 107 ? -8.909 -4.515 -12.273 1.00 65.62 107 GLU A O 1
ATOM 850 N N . GLU A 1 108 ? -11.107 -4.280 -11.893 1.00 70.94 108 GLU A N 1
ATOM 851 C CA . GLU A 1 108 ? -11.024 -4.725 -10.505 1.00 70.94 108 GLU A CA 1
ATOM 852 C C . GLU A 1 108 ? -10.610 -6.197 -10.462 1.00 70.94 108 GLU A C 1
ATOM 854 O O . GLU A 1 108 ? -11.396 -7.092 -10.775 1.00 70.94 108 GLU A O 1
ATOM 859 N N . VAL A 1 109 ? -9.373 -6.456 -10.037 1.00 81.56 109 VAL A N 1
ATOM 860 C CA . VAL A 1 109 ? -8.884 -7.816 -9.817 1.00 81.56 109 VAL A CA 1
ATOM 861 C C . VAL A 1 109 ? -9.508 -8.353 -8.522 1.00 81.56 109 VAL A C 1
ATOM 863 O O . VAL A 1 109 ? -9.257 -7.797 -7.447 1.00 81.56 109 VAL A O 1
ATOM 866 N N . PRO A 1 110 ? -10.313 -9.433 -8.568 1.00 85.88 110 PRO A N 1
ATOM 867 C CA . PRO A 1 110 ? -10.935 -9.981 -7.370 1.00 85.88 110 PRO A CA 1
ATOM 868 C C . PRO A 1 110 ? -9.892 -10.376 -6.321 1.00 85.88 110 PRO A C 1
ATOM 870 O O . PRO A 1 110 ? -8.902 -11.037 -6.628 1.00 85.88 110 PRO A O 1
ATOM 873 N N . GLY A 1 111 ? -10.135 -9.997 -5.066 1.00 92.25 111 GLY A N 1
ATOM 874 C CA . GLY A 1 111 ? -9.219 -10.290 -3.962 1.00 92.25 111 GLY A CA 1
ATOM 875 C C . GLY A 1 111 ? -7.949 -9.433 -3.948 1.00 92.25 111 GLY A C 1
ATOM 876 O O . GLY A 1 111 ? -6.991 -9.774 -3.256 1.00 92.25 111 GLY A O 1
ATOM 877 N N . MET A 1 112 ? -7.926 -8.330 -4.698 1.00 94.94 112 MET A N 1
ATOM 878 C CA . MET A 1 112 ? -6.843 -7.352 -4.682 1.00 94.94 112 MET A CA 1
ATOM 879 C C . MET A 1 112 ? -7.388 -5.956 -4.389 1.00 94.94 112 MET A C 1
ATOM 881 O O . MET A 1 112 ? -8.519 -5.613 -4.731 1.00 94.94 112 MET A O 1
ATOM 885 N N . TYR A 1 113 ? -6.554 -5.143 -3.755 1.00 95.88 113 TYR A N 1
ATOM 886 C CA . TYR A 1 113 ? -6.762 -3.720 -3.574 1.00 95.88 113 TYR A CA 1
ATOM 887 C C . TYR A 1 113 ? -5.683 -2.954 -4.327 1.00 95.88 113 TYR A C 1
ATOM 889 O O . TYR A 1 113 ? -4.491 -3.177 -4.117 1.00 95.88 113 TYR A O 1
ATOM 897 N N . ARG A 1 114 ? -6.108 -2.018 -5.173 1.00 95.00 114 ARG A N 1
ATOM 898 C CA . ARG A 1 114 ? -5.236 -1.011 -5.765 1.00 95.00 114 ARG A CA 1
ATOM 899 C C . ARG A 1 114 ? -4.936 0.074 -4.733 1.00 95.00 114 ARG A C 1
ATOM 901 O O . ARG A 1 114 ? -5.707 1.011 -4.566 1.00 95.00 114 ARG A O 1
ATOM 908 N N . CYS A 1 115 ? -3.842 -0.103 -4.004 1.00 96.25 115 CYS A N 1
ATOM 909 C CA . CYS A 1 115 ? -3.421 0.792 -2.939 1.00 96.25 115 CYS A CA 1
ATOM 910 C C . CYS A 1 115 ? -2.589 1.950 -3.507 1.00 96.25 115 CYS A C 1
ATOM 912 O O . CYS A 1 115 ? -1.463 1.701 -3.948 1.00 96.25 115 CYS A O 1
ATOM 914 N N . PRO A 1 116 ? -3.085 3.198 -3.479 1.00 96.38 116 PRO A N 1
ATOM 915 C CA . PRO A 1 116 ? -2.316 4.332 -3.967 1.00 96.38 116 PRO A CA 1
ATOM 916 C C . PRO A 1 116 ? -1.147 4.634 -3.031 1.00 96.38 116 PRO A C 1
ATOM 918 O O . PRO A 1 116 ? -1.294 4.619 -1.807 1.00 96.38 116 PRO A O 1
ATOM 921 N N . VAL A 1 117 ? 0.012 4.928 -3.613 1.00 96.38 117 VAL A N 1
ATOM 922 C CA . VAL A 1 117 ? 1.230 5.307 -2.894 1.00 96.38 117 VAL A CA 1
ATOM 923 C C . VAL A 1 117 ? 1.470 6.804 -3.046 1.00 96.38 117 VAL A C 1
ATOM 925 O O . VAL A 1 117 ? 1.548 7.323 -4.165 1.00 96.38 117 VAL A O 1
ATOM 928 N N . TYR A 1 118 ? 1.641 7.488 -1.919 1.00 95.94 118 TYR A N 1
ATOM 929 C CA . TYR A 1 118 ? 1.939 8.914 -1.856 1.00 95.94 118 TYR A CA 1
ATOM 930 C C . TYR A 1 118 ? 3.287 9.185 -1.190 1.00 95.94 118 TYR A C 1
ATOM 932 O O . TYR A 1 118 ? 3.797 8.373 -0.419 1.00 95.94 118 TYR A O 1
ATOM 940 N N . ARG A 1 119 ? 3.861 10.357 -1.473 1.00 93.25 119 ARG A N 1
ATOM 941 C CA . ARG A 1 119 ? 5.049 10.848 -0.771 1.00 93.25 119 ARG A CA 1
ATOM 942 C C . ARG A 1 119 ? 4.730 11.264 0.659 1.00 93.25 119 ARG A C 1
ATOM 944 O O . ARG A 1 119 ? 5.475 10.901 1.557 1.00 93.25 119 ARG A O 1
ATOM 951 N N . THR A 1 120 ? 3.638 12.004 0.853 1.00 91.12 120 THR A N 1
ATOM 952 C CA . THR A 1 120 ? 3.237 12.588 2.143 1.00 91.12 120 THR A CA 1
ATOM 953 C C . THR A 1 120 ? 1.791 12.247 2.508 1.00 91.12 120 THR A C 1
ATOM 955 O O . THR A 1 120 ? 0.955 12.017 1.626 1.00 91.12 120 THR A O 1
ATOM 958 N N . SER A 1 121 ? 1.487 12.259 3.809 1.00 90.25 121 SER A N 1
ATOM 959 C CA . SER A 1 121 ? 0.173 11.931 4.390 1.00 90.25 121 SER A CA 1
ATOM 960 C C . SER A 1 121 ? -0.950 12.894 3.989 1.00 90.25 121 SER A C 1
ATOM 962 O O . SER A 1 121 ? -2.104 12.486 3.882 1.00 90.25 121 SER A O 1
ATOM 964 N N . ASP A 1 122 ? -0.616 14.152 3.681 1.00 89.00 122 ASP A N 1
ATOM 965 C CA . ASP A 1 122 ? -1.578 15.151 3.207 1.00 89.00 122 ASP A CA 1
ATOM 966 C C . ASP A 1 122 ? -2.270 14.720 1.906 1.00 89.00 122 ASP A C 1
ATOM 968 O O . ASP A 1 122 ? -3.332 15.248 1.565 1.00 89.00 122 ASP A O 1
ATOM 972 N N . ARG A 1 123 ? -1.643 13.811 1.135 1.00 86.19 123 ARG A N 1
ATOM 973 C CA . ARG A 1 123 ? -2.118 13.272 -0.161 1.00 86.19 123 ARG A CA 1
ATOM 974 C C . ARG A 1 123 ? -2.550 14.342 -1.164 1.00 86.19 123 ARG A C 1
ATOM 976 O O . ARG A 1 123 ? -3.223 14.070 -2.158 1.00 86.19 123 ARG A O 1
ATOM 983 N N . SER A 1 124 ? -2.128 15.573 -0.918 1.00 84.94 124 SER A N 1
ATOM 984 C CA . SER A 1 124 ? -2.364 16.734 -1.745 1.00 84.94 124 SER A CA 1
ATOM 985 C C . SER A 1 124 ? -1.085 17.055 -2.503 1.00 84.94 124 SER A C 1
ATOM 987 O O . SER A 1 124 ? 0.031 16.822 -2.035 1.00 84.94 124 SER A O 1
ATOM 989 N N . GLY A 1 125 ? -1.236 17.520 -3.732 1.00 81.69 125 GLY A N 1
ATOM 990 C CA . GLY A 1 125 ? -0.114 17.841 -4.592 1.00 81.69 125 GLY A CA 1
ATOM 991 C C . GLY A 1 125 ? -0.577 18.616 -5.809 1.00 81.69 125 GLY A C 1
ATOM 992 O O . GLY A 1 125 ? -1.758 18.615 -6.158 1.00 81.69 125 GLY A O 1
ATOM 993 N N . THR A 1 126 ? 0.366 19.275 -6.464 1.00 82.94 126 THR A N 1
ATOM 994 C CA . THR A 1 126 ? 0.114 19.975 -7.719 1.00 82.94 126 THR A CA 1
ATOM 995 C C . THR A 1 126 ? 0.419 19.030 -8.870 1.00 82.94 126 THR A C 1
ATOM 997 O O . THR A 1 126 ? 1.432 18.327 -8.861 1.00 82.94 126 THR A O 1
ATOM 1000 N N . ILE A 1 127 ? -0.448 19.018 -9.878 1.00 84.50 127 ILE A N 1
ATOM 1001 C CA . ILE A 1 127 ? -0.171 18.325 -11.136 1.00 84.50 127 ILE A CA 1
ATOM 1002 C C . ILE A 1 127 ? 0.805 19.193 -11.933 1.00 84.50 127 ILE A C 1
ATOM 1004 O O . ILE A 1 127 ? 0.548 20.374 -12.173 1.00 84.50 127 ILE A O 1
ATOM 1008 N N . SER A 1 128 ? 1.946 18.626 -12.318 1.00 78.88 128 SER A N 1
ATOM 1009 C CA . SER A 1 128 ? 2.927 19.321 -13.148 1.00 78.88 128 SER A CA 1
ATOM 1010 C C . SER A 1 128 ? 2.394 19.546 -14.570 1.00 78.88 128 SER A C 1
ATOM 1012 O O . SER A 1 128 ? 1.444 18.904 -15.016 1.00 78.88 128 SER A O 1
ATOM 1014 N N . THR A 1 129 ? 3.056 20.406 -15.345 1.00 76.62 129 THR A N 1
ATOM 1015 C CA . THR A 1 129 ? 2.749 20.591 -16.777 1.00 76.62 129 THR A CA 1
ATOM 1016 C C . THR A 1 129 ? 2.897 19.310 -17.605 1.00 76.62 129 THR A C 1
ATOM 1018 O O . THR A 1 129 ? 2.334 19.233 -18.693 1.00 76.62 129 THR A O 1
ATOM 1021 N N . THR A 1 130 ? 3.618 18.301 -17.100 1.00 80.00 130 THR A N 1
ATOM 1022 C CA . THR A 1 130 ? 3.763 16.977 -17.727 1.00 80.00 130 THR A CA 1
ATOM 1023 C C . THR A 1 130 ? 2.747 15.949 -17.219 1.00 80.00 130 THR A C 1
ATOM 1025 O O . THR A 1 130 ? 2.859 14.780 -17.569 1.00 80.00 130 THR A O 1
ATOM 1028 N N . GLY A 1 131 ? 1.773 16.351 -16.393 1.00 77.00 131 GLY A N 1
ATOM 1029 C CA . GLY A 1 131 ? 0.713 15.475 -15.882 1.00 77.00 131 GLY A CA 1
ATOM 1030 C C . GLY A 1 131 ? 1.106 14.614 -14.678 1.00 77.00 131 GLY A C 1
ATOM 1031 O O . GLY A 1 131 ? 0.278 13.857 -14.182 1.00 77.00 131 GLY A O 1
ATOM 1032 N N . HIS A 1 132 ? 2.336 14.740 -14.174 1.00 81.62 132 HIS A N 1
ATOM 1033 C CA . HIS A 1 132 ? 2.795 13.981 -13.012 1.00 81.62 132 HIS A CA 1
ATOM 1034 C C . HIS A 1 132 ? 2.383 14.687 -11.724 1.00 81.62 132 HIS A C 1
ATOM 1036 O O . HIS A 1 132 ? 2.542 15.903 -11.583 1.00 81.62 132 HIS A O 1
ATOM 1042 N N . SER A 1 133 ? 1.872 13.915 -10.771 1.00 85.56 133 SER A N 1
ATOM 1043 C CA . SER A 1 133 ? 1.553 14.432 -9.447 1.00 85.56 133 SER A CA 1
ATOM 1044 C C . SER A 1 133 ? 2.826 14.740 -8.666 1.00 85.56 133 SER A C 1
ATOM 1046 O O . SER A 1 133 ? 3.799 13.989 -8.708 1.00 85.56 133 SER A O 1
ATOM 1048 N N . SER A 1 134 ? 2.810 15.826 -7.893 1.00 87.31 134 SER A N 1
ATOM 1049 C CA . SER A 1 134 ? 3.850 16.090 -6.903 1.00 87.31 134 SER A CA 1
ATOM 1050 C C . SER A 1 134 ? 3.700 15.247 -5.630 1.00 87.31 134 SER A C 1
ATOM 1052 O O . SER A 1 134 ? 4.464 15.460 -4.692 1.00 87.31 134 SER A O 1
ATOM 1054 N N . ASN A 1 135 ? 2.733 14.339 -5.538 1.00 90.56 135 ASN A N 1
ATOM 1055 C CA . ASN A 1 135 ? 2.570 13.518 -4.341 1.00 90.56 135 ASN A CA 1
ATOM 1056 C C . ASN A 1 135 ? 2.241 12.058 -4.653 1.00 90.56 135 ASN A C 1
ATOM 1058 O O . ASN A 1 135 ? 2.825 11.172 -4.046 1.00 90.56 135 ASN A O 1
ATOM 1062 N N . TYR A 1 136 ? 1.371 11.795 -5.626 1.00 93.81 136 TYR A N 1
ATOM 1063 C CA . TYR A 1 136 ? 1.093 10.429 -6.068 1.00 93.81 136 TYR A CA 1
ATOM 1064 C C . TYR A 1 136 ? 2.290 9.842 -6.828 1.00 93.81 136 TYR A C 1
ATOM 1066 O O . TYR A 1 136 ? 2.846 10.503 -7.708 1.00 93.81 136 TYR A O 1
ATOM 1074 N N . ILE A 1 137 ? 2.655 8.606 -6.487 1.00 92.44 137 ILE A N 1
ATOM 1075 C CA . ILE A 1 137 ? 3.792 7.882 -7.061 1.00 92.44 137 ILE A CA 1
ATOM 1076 C C . ILE A 1 137 ? 3.294 6.794 -8.018 1.00 92.44 137 ILE A C 1
ATOM 1078 O O . ILE A 1 137 ? 3.581 6.846 -9.212 1.00 92.44 137 ILE A O 1
ATOM 1082 N N . LEU A 1 138 ? 2.572 5.805 -7.488 1.00 92.38 138 LEU A N 1
ATOM 1083 C CA . LEU A 1 138 ? 2.074 4.627 -8.201 1.00 92.38 138 LEU A CA 1
ATOM 1084 C C . LEU A 1 138 ? 0.992 3.930 -7.372 1.00 92.38 138 LEU A C 1
ATOM 1086 O O . LEU A 1 138 ? 0.794 4.277 -6.210 1.00 92.38 138 LEU A O 1
ATOM 1090 N N . ASP A 1 139 ? 0.372 2.899 -7.939 1.00 93.25 139 ASP A N 1
ATOM 1091 C CA . ASP A 1 139 ? -0.474 1.973 -7.195 1.00 93.25 139 ASP A CA 1
ATOM 1092 C C . ASP A 1 139 ? 0.253 0.652 -6.915 1.00 93.25 139 ASP A C 1
ATOM 1094 O O . ASP A 1 139 ? 0.848 0.048 -7.811 1.00 93.25 139 ASP A O 1
ATOM 1098 N N . LEU A 1 140 ? 0.153 0.165 -5.679 1.00 94.44 140 LEU A N 1
ATOM 1099 C CA . LEU A 1 140 ? 0.526 -1.196 -5.303 1.00 94.44 140 LEU A CA 1
ATOM 1100 C C . LEU A 1 140 ? -0.705 -2.096 -5.348 1.00 94.44 140 LEU A C 1
ATOM 1102 O O . LEU A 1 140 ? -1.724 -1.803 -4.725 1.00 94.44 140 LEU A O 1
ATOM 1106 N N . ILE A 1 141 ? -0.603 -3.228 -6.041 1.00 93.94 141 ILE A N 1
ATOM 1107 C CA . ILE A 1 141 ? -1.659 -4.243 -6.054 1.00 93.94 141 ILE A CA 1
ATOM 1108 C C . ILE A 1 141 ? -1.460 -5.155 -4.844 1.00 93.94 141 ILE A C 1
ATOM 1110 O O . ILE A 1 141 ? -0.587 -6.022 -4.839 1.00 93.94 141 ILE A O 1
ATOM 1114 N N . LEU A 1 142 ? -2.243 -4.919 -3.794 1.00 95.88 142 LEU A N 1
ATOM 1115 C CA . LEU A 1 142 ? -2.113 -5.607 -2.514 1.00 95.88 142 LEU A CA 1
ATOM 1116 C C . LEU A 1 142 ? -3.221 -6.656 -2.341 1.00 95.88 142 LEU A C 1
ATOM 1118 O O . LEU A 1 142 ? -4.395 -6.321 -2.500 1.00 95.88 142 LEU A O 1
ATOM 1122 N N . PRO A 1 143 ? -2.898 -7.903 -1.958 1.00 96.94 143 PRO A N 1
ATOM 1123 C CA . PRO A 1 143 ? -3.901 -8.917 -1.650 1.00 96.94 143 PRO A CA 1
ATOM 1124 C C . PRO A 1 143 ? -4.867 -8.472 -0.554 1.00 96.94 143 PRO A C 1
ATOM 1126 O O . PRO A 1 143 ? -4.462 -7.905 0.465 1.00 96.94 143 PRO A O 1
ATOM 1129 N N . SER A 1 144 ? -6.149 -8.782 -0.724 1.00 96.06 144 SER A N 1
ATOM 1130 C CA . SER A 1 144 ? -7.174 -8.532 0.282 1.00 96.06 144 SER A CA 1
ATOM 1131 C C . SER A 1 144 ? -8.296 -9.565 0.250 1.00 96.06 144 SER A C 1
ATOM 1133 O O . SER A 1 144 ? -8.683 -10.069 -0.797 1.00 96.06 144 SER A O 1
ATOM 1135 N N . GLN A 1 145 ? -8.866 -9.842 1.421 1.00 95.62 145 GLN A N 1
ATOM 1136 C CA . GLN A 1 145 ? -10.080 -10.652 1.560 1.00 95.62 145 GLN A CA 1
ATOM 1137 C C . GLN A 1 145 ? -11.364 -9.809 1.487 1.00 95.62 145 GLN A C 1
ATOM 1139 O O . GLN A 1 145 ? -12.461 -10.362 1.432 1.00 95.62 145 GLN A O 1
ATOM 1144 N N . LEU A 1 146 ? -11.239 -8.478 1.496 1.00 95.44 146 LEU A N 1
ATOM 1145 C CA . LEU A 1 146 ? -12.357 -7.543 1.406 1.00 95.44 146 LEU A CA 1
ATOM 1146 C C . LEU A 1 146 ? -12.367 -6.849 0.035 1.00 95.44 146 LEU A C 1
ATOM 1148 O O . LEU A 1 146 ? -11.302 -6.660 -0.556 1.00 95.44 146 LEU A O 1
ATOM 1152 N N . PRO A 1 147 ? -13.547 -6.451 -0.478 1.00 95.06 147 PRO A N 1
ATOM 1153 C CA . PRO A 1 147 ? -13.651 -5.750 -1.756 1.00 95.06 147 PRO A CA 1
ATOM 1154 C C . PRO A 1 147 ? -12.834 -4.456 -1.782 1.00 95.06 147 PRO A C 1
ATOM 1156 O O . PRO A 1 147 ? -12.749 -3.760 -0.773 1.00 95.06 147 PRO A O 1
ATOM 1159 N N . GLN A 1 148 ? -12.323 -4.070 -2.952 1.00 94.88 148 GLN A N 1
ATOM 1160 C CA . GLN A 1 148 ? -11.594 -2.811 -3.145 1.00 94.88 148 GLN A CA 1
ATOM 1161 C C . GLN A 1 148 ? -12.354 -1.592 -2.592 1.00 94.88 148 GLN A C 1
ATOM 1163 O O . GLN A 1 148 ? -11.773 -0.764 -1.892 1.00 94.88 148 GLN A O 1
ATOM 1168 N N . SER A 1 149 ? -13.669 -1.522 -2.819 1.00 95.12 149 SER A N 1
ATOM 1169 C CA . SER A 1 149 ? -14.528 -0.438 -2.324 1.00 95.12 149 SER A CA 1
ATOM 1170 C C . SER A 1 149 ? -14.504 -0.263 -0.800 1.00 95.12 149 SER A C 1
ATOM 1172 O O . SER A 1 149 ? -14.666 0.858 -0.319 1.00 95.12 149 SER A O 1
ATOM 1174 N N . TYR A 1 150 ? -14.252 -1.332 -0.037 1.00 96.62 150 TYR A N 1
ATOM 1175 C CA . TYR A 1 150 ? -14.090 -1.266 1.415 1.00 96.62 150 TYR A CA 1
ATOM 1176 C C . TYR A 1 150 ? -12.877 -0.411 1.801 1.00 96.62 150 TYR A C 1
ATOM 1178 O O . TYR A 1 150 ? -12.979 0.479 2.642 1.00 96.62 150 TYR A O 1
ATOM 1186 N N . TRP A 1 151 ? -11.741 -0.645 1.147 1.00 97.19 151 TRP A N 1
ATOM 1187 C CA . TRP A 1 151 ? -10.486 0.058 1.414 1.00 97.19 151 TRP A CA 1
ATOM 1188 C C . TRP A 1 151 ? -10.499 1.487 0.885 1.00 97.19 151 TRP A C 1
ATOM 1190 O O . TRP A 1 151 ? -10.048 2.396 1.582 1.00 97.19 151 TRP A O 1
ATOM 1200 N N . VAL A 1 152 ? -11.116 1.704 -0.282 1.00 95.75 152 VAL A N 1
ATOM 1201 C CA . VAL A 1 152 ? -11.362 3.050 -0.820 1.00 95.75 152 VAL A CA 1
ATOM 1202 C C . VAL A 1 152 ? -12.182 3.878 0.172 1.00 95.75 152 VAL A C 1
ATOM 1204 O O . VAL A 1 152 ? -11.805 5.003 0.492 1.00 95.75 152 VAL A O 1
ATOM 1207 N N . ALA A 1 153 ? -13.266 3.320 0.725 1.00 96.62 153 ALA A N 1
ATOM 1208 C CA . ALA A 1 153 ? -14.109 4.019 1.698 1.00 96.62 153 ALA A CA 1
ATOM 1209 C C . ALA A 1 153 ? -13.382 4.343 3.016 1.00 96.62 153 ALA A C 1
ATOM 1211 O O . ALA A 1 153 ? -13.740 5.304 3.697 1.00 96.62 153 ALA A O 1
ATOM 1212 N N . ARG A 1 154 ? -12.358 3.562 3.376 1.00 95.06 154 ARG A N 1
ATOM 1213 C CA . ARG A 1 154 ? -11.486 3.825 4.531 1.00 95.06 154 ARG A CA 1
ATOM 1214 C C . ARG A 1 154 ? -10.360 4.810 4.239 1.00 95.06 154 ARG A C 1
ATOM 1216 O O . ARG A 1 154 ? -9.648 5.182 5.165 1.00 95.06 154 ARG A O 1
ATOM 1223 N N . GLY A 1 155 ? -10.185 5.206 2.980 1.00 95.50 155 GLY A N 1
ATOM 1224 C CA . GLY A 1 155 ? -9.036 5.993 2.560 1.00 95.50 155 GLY A CA 1
ATOM 1225 C C . GLY A 1 155 ? -7.722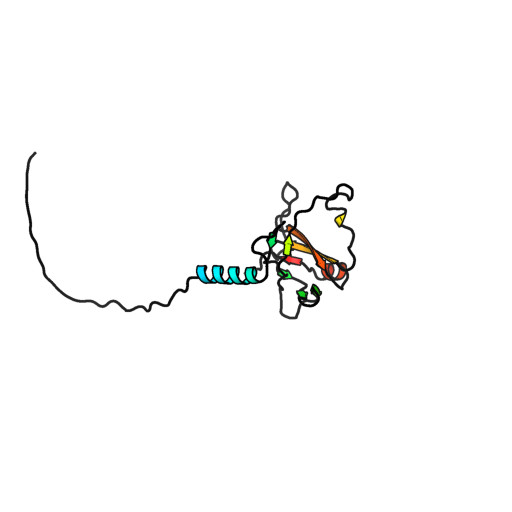 5.243 2.778 1.00 95.50 155 GLY A C 1
ATOM 1226 O O . GLY A 1 155 ? -6.732 5.868 3.150 1.00 95.50 155 GLY A O 1
ATOM 1227 N N . ALA A 1 156 ? -7.699 3.920 2.591 1.00 97.06 156 ALA A N 1
ATOM 1228 C CA . ALA A 1 156 ? -6.473 3.151 2.761 1.00 97.06 156 ALA A CA 1
ATOM 1229 C C . ALA A 1 156 ? -5.439 3.531 1.688 1.00 97.06 156 ALA A C 1
ATOM 1231 O O . ALA A 1 156 ? -5.764 3.550 0.500 1.00 97.06 156 ALA A O 1
ATOM 1232 N N . ALA A 1 157 ? -4.207 3.832 2.084 1.00 97.38 157 ALA A N 1
ATOM 1233 C CA . ALA A 1 157 ? -3.124 4.169 1.159 1.00 97.38 157 ALA A CA 1
ATOM 1234 C C . ALA A 1 157 ? -1.765 3.814 1.759 1.00 97.38 157 ALA A C 1
ATOM 1236 O O . ALA A 1 157 ? -1.660 3.573 2.961 1.00 97.38 157 ALA A O 1
ATOM 1237 N N . ALA A 1 158 ? -0.731 3.815 0.923 1.00 97.50 158 ALA A N 1
ATOM 1238 C CA . ALA A 1 158 ? 0.650 3.719 1.363 1.00 97.50 158 ALA A CA 1
ATOM 1239 C C . ALA A 1 158 ? 1.353 5.081 1.264 1.00 97.50 158 ALA A C 1
ATOM 1241 O O . ALA A 1 158 ? 1.079 5.876 0.365 1.00 97.50 158 ALA A O 1
ATOM 1242 N N . LEU A 1 159 ? 2.287 5.327 2.172 1.00 96.94 159 LEU A N 1
ATOM 1243 C CA . LEU A 1 159 ? 3.119 6.520 2.251 1.00 96.94 159 LEU A CA 1
ATOM 1244 C C . LEU A 1 159 ? 4.592 6.108 2.197 1.00 96.94 159 LEU A C 1
ATOM 1246 O O . LEU A 1 159 ? 4.954 5.069 2.747 1.00 96.94 159 LEU A O 1
ATOM 1250 N N . THR A 1 160 ? 5.450 6.907 1.567 1.00 95.50 160 THR A N 1
ATOM 1251 C CA . THR A 1 160 ? 6.912 6.694 1.613 1.00 95.50 160 THR A CA 1
ATOM 1252 C C . THR A 1 160 ? 7.588 7.433 2.764 1.00 95.50 160 THR A C 1
ATOM 1254 O O . THR A 1 160 ? 8.777 7.250 2.999 1.00 95.50 160 THR A O 1
ATOM 1257 N N . GLN A 1 161 ? 6.853 8.308 3.447 1.00 91.88 161 GLN A N 1
ATOM 1258 C CA . GLN A 1 161 ? 7.336 9.107 4.563 1.00 91.88 161 GLN A CA 1
ATOM 1259 C C . GLN A 1 161 ? 6.190 9.326 5.559 1.00 91.88 161 GLN A C 1
ATOM 1261 O O . GLN A 1 161 ? 5.039 9.500 5.151 1.00 91.88 161 GLN A O 1
ATOM 1266 N N . LEU A 1 162 ? 6.511 9.292 6.853 1.00 91.12 162 LEU A N 1
ATOM 1267 C CA . LEU A 1 162 ? 5.602 9.658 7.940 1.00 91.12 162 LEU A CA 1
ATOM 1268 C C . LEU A 1 162 ? 5.794 11.130 8.327 1.00 91.12 162 LEU A C 1
ATOM 1270 O O . LEU A 1 162 ? 6.827 11.721 8.018 1.00 91.12 162 LEU A O 1
ATOM 1274 N N . ASP A 1 163 ? 4.805 11.705 9.005 1.00 86.62 163 ASP A N 1
ATOM 1275 C CA . ASP A 1 163 ? 4.911 13.063 9.541 1.00 86.62 163 ASP A CA 1
ATOM 1276 C C . ASP A 1 163 ? 5.729 13.067 10.841 1.00 86.62 163 ASP A C 1
ATOM 1278 O O . ASP A 1 163 ? 5.554 12.173 11.676 1.00 86.62 163 ASP A O 1
ATOM 1282 N N . ASP A 1 164 ? 6.599 14.070 10.991 1.00 64.19 164 ASP A N 1
ATOM 1283 C CA . ASP A 1 164 ? 7.425 14.313 12.187 1.00 64.19 164 ASP A CA 1
ATOM 1284 C C . ASP A 1 164 ? 6.632 14.958 13.343 1.00 64.19 164 ASP A C 1
ATOM 1286 O O . ASP A 1 164 ? 5.803 15.867 13.083 1.00 64.19 164 ASP A O 1
#

Sequence (164 aa):
MKYSENKEAQQAGDAQEGEGEEEGQEDAKDASQEDEEEDDVIYQVIPRQADEGMYTWGFFLEGARWDREQRCLVDMVAKQLHDQLPIILFQPAPMPEEEGGPAAAEEEVPGMYRCPVYRTSDRSGTISTTGHSSNYILDLILPSQLPQSYWVARGAAALTQLDD

pLDDT: mean 75.36, std 23.89, range [26.3, 98.0]

InterPro domains:
  IPR026983 Dynein heavy chain [PTHR46961] (40-163)
  IPR041228 Dynein heavy chain, C-terminal domain [PF18199] (41-159)
  IPR043160 Dynein heavy chain, C-terminal domain, barrel region [G3DSA:3.10.490.20] (29-163)

Radius of gyration: 30.0 Å; chains: 1; bounding box: 89×64×65 Å

Organism: Penaeus vannamei (NCBI:txid6689)

Secondary structure (DSSP, 8-state):
------------------------------HHHHHHHHHHHHTTTS-SS-SSSEEE---EEESSEEETTTTEEEPPPTT--EEEPPPEEE---PPPSSS-HHHHTTS--TTEEEEEEESSTT---PBPTTS-BSSEEEEEEEEBSS-HHHHHHTT-EEESS---

Foldseek 3Di:
DDDDDDDDDDDDDDDDDDDDDPDDDPDPPDVVVVVVVVVVVVCVPPPPDDPFADWDWQKKKALWEADPVVQATDGDDPPDGIYTDDTDGDGDDDADPPQPGPVSVVDFDPQWAFAWEWAEPVQDADQDPVRDTPTTDGTDTTGHPDGNVVSVVSVIHIYNDYDD